Protein AF-A0A2N5T8Z6-F1 (afdb_monomer)

Foldseek 3Di:
DDDDDDDDPPPPPPDDPPDDDDAQVVHQDPDDDQLQPDFPVRVQLSVLVSVCVRDPCSSVVSVVCVVVVQKWKWKAWDPDPCRHPVNTDTDDHRVSSNVRSVVPVVPPPTDIDIDIDGPDVVVVVVVVVVVVVVVLVCCLVPNDPVSNVVSVVVVVVVVVVVVVPDDDDD

Structure (mmCIF, N/CA/C/O backbone):
data_AF-A0A2N5T8Z6-F1
#
_entry.id   AF-A0A2N5T8Z6-F1
#
loop_
_atom_site.group_PDB
_atom_site.id
_atom_site.type_symbol
_atom_site.label_atom_id
_atom_site.label_alt_id
_atom_site.label_comp_id
_atom_site.label_asym_id
_atom_site.label_entity_id
_atom_site.label_seq_id
_atom_site.pdbx_PDB_ins_code
_atom_site.Cartn_x
_atom_site.Cartn_y
_atom_site.Cartn_z
_atom_site.occupancy
_atom_site.B_iso_or_equiv
_atom_site.auth_seq_id
_atom_site.auth_comp_id
_atom_site.auth_asym_id
_atom_site.auth_atom_id
_atom_site.pdbx_PDB_model_num
ATOM 1 N N . MET A 1 1 ? -17.935 54.560 -19.116 1.00 29.64 1 MET A N 1
ATOM 2 C CA . MET A 1 1 ? -16.905 53.744 -18.437 1.00 29.64 1 MET A CA 1
ATOM 3 C C . MET A 1 1 ? -17.219 52.278 -18.699 1.00 29.64 1 MET A C 1
ATOM 5 O O . MET A 1 1 ? -18.361 51.901 -18.486 1.00 29.64 1 MET A O 1
ATOM 9 N N . VAL A 1 2 ? -16.196 51.517 -19.119 1.00 33.41 2 VAL A N 1
ATOM 10 C CA . VAL A 1 2 ? -16.113 50.040 -19.249 1.00 33.41 2 VAL A CA 1
ATOM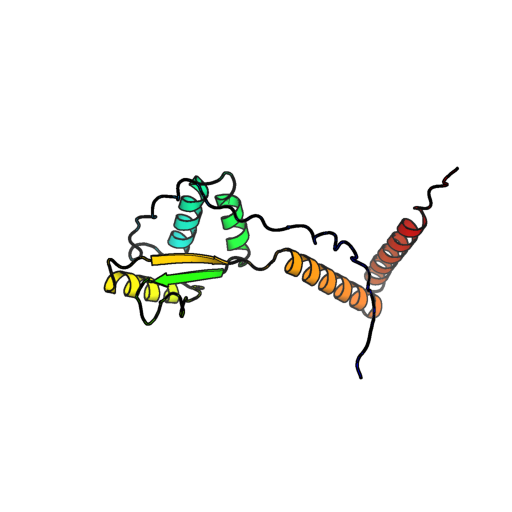 11 C C . VAL A 1 2 ? -16.874 49.457 -20.463 1.00 33.41 2 VAL A C 1
ATOM 13 O O . VAL A 1 2 ? -18.095 49.410 -20.453 1.00 33.41 2 VAL A O 1
ATOM 16 N N . ASN A 1 3 ? -16.226 49.242 -21.621 1.00 27.06 3 ASN A N 1
ATOM 17 C CA . ASN A 1 3 ? -15.359 48.101 -22.021 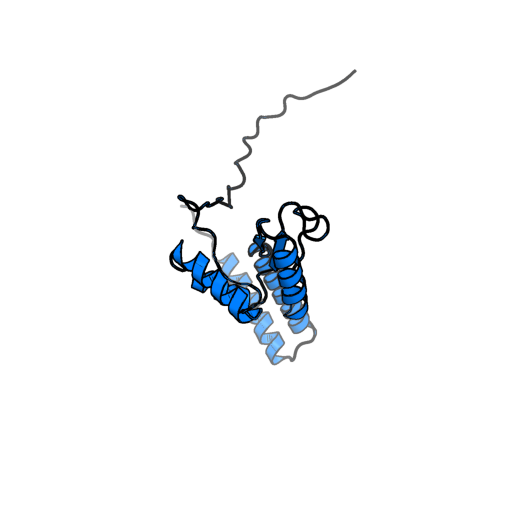1.00 27.06 3 ASN A CA 1
ATOM 18 C C . ASN A 1 3 ? -16.100 46.750 -21.996 1.00 27.06 3 ASN A C 1
ATOM 20 O O . ASN A 1 3 ? -16.814 46.475 -21.047 1.00 27.06 3 ASN A O 1
ATOM 24 N N . ASN A 1 4 ? -15.894 45.779 -22.879 1.00 30.56 4 ASN A N 1
ATOM 25 C CA . ASN A 1 4 ? -15.283 45.642 -24.199 1.00 30.56 4 ASN A CA 1
ATOM 26 C C . ASN A 1 4 ? -15.563 44.175 -24.610 1.00 30.56 4 ASN A C 1
ATOM 28 O O . ASN A 1 4 ? -15.781 43.325 -23.746 1.00 30.56 4 ASN A O 1
ATOM 32 N N . ASP A 1 5 ? -15.473 43.901 -25.906 1.00 29.08 5 ASP A N 1
ATOM 33 C CA . ASP A 1 5 ? -15.137 42.610 -26.5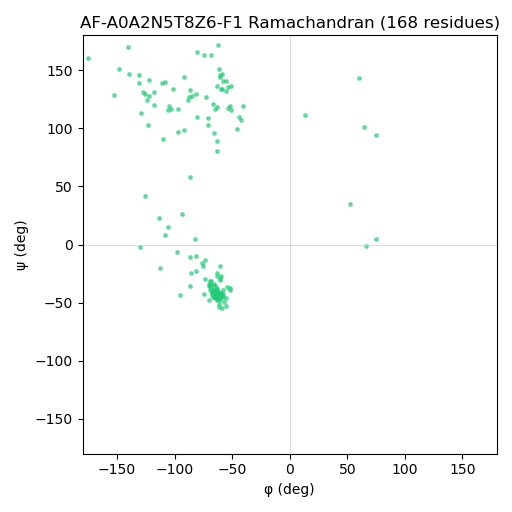14 1.00 29.08 5 ASP A CA 1
ATOM 34 C C . ASP A 1 5 ? -16.062 41.394 -26.345 1.00 29.08 5 ASP A C 1
ATOM 36 O O . ASP A 1 5 ? -15.961 40.560 -25.442 1.00 29.08 5 ASP A O 1
ATOM 40 N N . GLN A 1 6 ? -16.822 41.180 -27.423 1.00 42.28 6 GLN A N 1
ATOM 41 C CA . GLN A 1 6 ? -16.963 39.862 -28.032 1.00 42.28 6 GLN A CA 1
ATOM 42 C C . GLN A 1 6 ? -15.591 39.170 -28.125 1.00 42.28 6 GLN A C 1
ATOM 44 O O . GLN A 1 6 ? -14.763 39.516 -28.961 1.00 42.28 6 GLN A O 1
ATOM 49 N N . SER A 1 7 ? -15.375 38.129 -27.322 1.00 29.23 7 SER A N 1
ATOM 50 C CA . SER A 1 7 ? -14.284 37.183 -27.544 1.00 29.23 7 SER A CA 1
ATOM 51 C C . SER A 1 7 ? -14.839 35.771 -27.674 1.00 29.23 7 SER A C 1
ATOM 53 O O . SER A 1 7 ? -15.282 35.139 -26.717 1.00 29.23 7 SER A O 1
ATOM 55 N N . SER A 1 8 ? -14.876 35.349 -28.939 1.00 32.81 8 SER A N 1
ATOM 56 C CA . SER A 1 8 ? -14.753 33.993 -29.468 1.00 32.81 8 SER A CA 1
ATOM 57 C C . SER A 1 8 ? -14.862 32.851 -28.448 1.00 32.81 8 SER A C 1
ATOM 59 O O . SER A 1 8 ? -13.945 32.587 -27.667 1.00 32.81 8 SER A O 1
ATOM 61 N N . LYS A 1 9 ? -15.960 32.086 -28.544 1.00 33.53 9 LYS A N 1
ATOM 62 C CA . LYS A 1 9 ? -16.062 30.724 -28.002 1.00 33.53 9 LYS A CA 1
ATOM 63 C C . LYS A 1 9 ? -15.044 29.835 -28.720 1.00 33.53 9 LYS A C 1
ATOM 65 O O . LYS A 1 9 ? -15.371 29.097 -29.644 1.00 33.53 9 LYS A O 1
ATOM 70 N N . ARG A 1 10 ? -13.789 29.906 -28.284 1.00 30.31 10 ARG A N 1
ATOM 71 C CA . ARG A 1 10 ? -12.767 28.926 -28.622 1.00 30.31 10 ARG A CA 1
ATOM 72 C C . ARG A 1 10 ? -13.145 27.659 -27.869 1.00 30.31 10 ARG A C 1
ATOM 74 O O . ARG A 1 10 ? -12.974 27.586 -26.655 1.00 30.31 10 ARG A O 1
ATOM 81 N N . SER A 1 11 ? -13.715 26.701 -28.593 1.00 37.56 11 SER A N 1
ATOM 82 C CA . SER A 1 11 ? -13.905 25.327 -28.146 1.00 37.56 11 SER A CA 1
ATOM 83 C C . SER A 1 11 ? -12.604 24.841 -27.516 1.00 37.56 11 SER A C 1
ATOM 85 O O . SER A 1 11 ? -11.652 24.495 -28.213 1.00 37.56 11 SER A O 1
ATOM 87 N N . GLN A 1 12 ? -12.541 24.870 -26.186 1.00 37.75 12 GLN A N 1
ATOM 88 C CA . GLN A 1 12 ? -11.504 24.188 -25.439 1.00 37.75 12 GLN A CA 1
ATOM 89 C C . GLN A 1 12 ? -11.743 22.702 -25.678 1.00 37.75 12 GLN A C 1
ATOM 91 O O . GLN A 1 12 ? -12.583 22.076 -25.034 1.00 37.75 12 GLN A O 1
ATOM 96 N N . THR A 1 13 ? -11.024 22.150 -26.653 1.00 35.59 13 THR A N 1
ATOM 97 C CA . THR A 1 13 ? -10.720 20.726 -26.739 1.00 35.59 13 THR A CA 1
ATOM 98 C C . THR A 1 13 ? -10.349 20.260 -25.341 1.00 35.59 13 THR A C 1
ATOM 100 O O . THR A 1 13 ? -9.304 20.635 -24.807 1.00 35.59 13 THR A O 1
ATOM 103 N N . ALA A 1 14 ? -11.266 19.511 -24.730 1.00 44.81 14 ALA A N 1
ATOM 104 C CA . ALA A 1 14 ? -11.128 18.971 -23.396 1.00 44.81 14 ALA A CA 1
ATOM 105 C C . ALA A 1 14 ? -9.788 18.240 -23.303 1.00 44.81 14 ALA A C 1
ATOM 107 O O . ALA A 1 14 ? -9.562 17.247 -23.998 1.00 44.81 14 ALA A O 1
ATOM 108 N N . ALA A 1 15 ? -8.892 18.746 -22.454 1.00 48.53 15 ALA A N 1
ATOM 109 C CA . ALA A 1 15 ? -7.679 18.038 -22.102 1.00 48.53 15 ALA A CA 1
ATOM 110 C C . ALA A 1 15 ? -8.074 16.625 -21.648 1.00 48.53 15 ALA A C 1
ATOM 112 O O . ALA A 1 15 ? -8.865 16.434 -20.723 1.00 48.53 15 ALA A O 1
ATOM 113 N N . THR A 1 16 ? -7.568 15.648 -22.388 1.00 50.69 16 THR A N 1
ATOM 114 C CA . THR A 1 16 ? -7.880 14.224 -22.349 1.00 50.69 16 THR A CA 1
ATOM 115 C C . THR A 1 16 ? -8.036 13.713 -20.914 1.00 50.69 16 THR A C 1
ATOM 117 O O . THR A 1 16 ? -7.101 13.775 -20.113 1.00 50.69 16 THR A O 1
ATOM 120 N N . LYS A 1 17 ? -9.223 13.192 -20.582 1.00 51.94 17 LYS A N 1
ATOM 121 C CA . LYS A 1 17 ? -9.557 12.597 -19.279 1.00 51.94 17 LYS A CA 1
ATOM 122 C C . LYS A 1 17 ? -8.680 11.361 -19.035 1.00 51.94 17 LYS A C 1
ATOM 124 O O . LYS A 1 17 ? -9.018 10.252 -19.426 1.00 51.94 17 LYS A O 1
ATOM 129 N N . LEU A 1 18 ? -7.516 11.572 -18.428 1.00 62.12 18 LEU A N 1
ATOM 130 C CA . LEU A 1 18 ? -6.425 10.593 -18.366 1.00 62.12 18 LEU A CA 1
ATOM 131 C C . LEU A 1 18 ? -6.507 9.601 -17.203 1.00 62.12 18 LEU A C 1
ATOM 133 O O . LEU A 1 18 ? -5.783 8.611 -17.182 1.00 62.12 18 LEU A O 1
ATOM 137 N N . TRP A 1 19 ? -7.400 9.847 -16.249 1.00 59.47 19 TRP A N 1
ATOM 138 C CA . TRP A 1 19 ? -7.577 9.001 -15.077 1.00 59.47 19 TRP A CA 1
ATOM 139 C C . TRP A 1 19 ? -9.022 8.537 -14.994 1.00 59.47 19 TRP A C 1
ATOM 141 O O . TRP A 1 19 ? -9.952 9.344 -14.956 1.00 59.47 19 TRP A O 1
ATOM 151 N N . THR A 1 20 ? -9.206 7.221 -14.943 1.00 67.19 20 THR A N 1
ATOM 152 C CA . THR A 1 20 ? -10.512 6.613 -14.695 1.00 67.19 20 THR A CA 1
ATOM 153 C C . THR A 1 20 ? -10.526 6.085 -13.275 1.00 67.19 20 THR A C 1
ATOM 155 O O . THR A 1 20 ? -9.777 5.168 -12.942 1.00 67.19 20 THR A O 1
ATOM 158 N N . ARG A 1 21 ? -11.395 6.645 -12.428 1.00 72.56 21 ARG A N 1
ATOM 159 C CA . ARG A 1 21 ? -11.657 6.068 -11.110 1.00 72.56 21 ARG A CA 1
ATOM 160 C C . ARG A 1 21 ? -12.305 4.701 -11.315 1.00 72.56 21 ARG A C 1
ATOM 162 O O . ARG A 1 21 ? -13.408 4.612 -11.850 1.00 72.56 21 ARG A O 1
ATOM 169 N N . LYS A 1 22 ? -11.626 3.645 -10.879 1.00 68.44 22 LYS A N 1
ATOM 170 C CA . LYS A 1 22 ? -12.195 2.303 -10.781 1.00 68.44 22 LYS A CA 1
ATOM 171 C C . LYS A 1 22 ? -12.550 2.040 -9.325 1.00 68.44 22 LYS A C 1
ATOM 173 O O . LYS A 1 22 ? -11.784 2.344 -8.415 1.00 68.44 22 LYS A O 1
ATOM 178 N N . THR A 1 23 ? -13.739 1.507 -9.118 1.00 69.25 23 THR A N 1
ATOM 179 C CA . THR A 1 23 ? -14.208 1.001 -7.831 1.00 69.25 23 THR A CA 1
ATOM 180 C C . THR A 1 23 ? -14.651 -0.425 -8.080 1.00 69.25 23 THR A C 1
ATOM 182 O O . THR A 1 23 ? -15.417 -0.647 -9.022 1.00 69.25 23 THR A O 1
ATOM 185 N N . ALA A 1 24 ? -14.177 -1.367 -7.271 1.00 66.12 24 ALA A N 1
ATOM 186 C CA . ALA A 1 24 ? -14.679 -2.732 -7.318 1.00 66.12 24 ALA A CA 1
ATOM 187 C C . ALA A 1 24 ? -16.191 -2.727 -7.036 1.00 66.12 24 ALA A C 1
ATOM 189 O O . ALA A 1 24 ? -16.662 -2.018 -6.140 1.00 66.12 24 ALA A O 1
ATOM 190 N N . LYS A 1 25 ? -16.946 -3.469 -7.848 1.00 69.75 25 LYS A N 1
ATOM 191 C CA . LYS A 1 25 ? -18.382 -3.701 -7.677 1.00 69.75 25 LYS A CA 1
ATOM 192 C C . LYS A 1 25 ? -18.617 -5.216 -7.745 1.00 69.75 25 LYS A C 1
ATOM 194 O O . LYS A 1 25 ? -18.418 -5.766 -8.825 1.00 69.75 25 LYS A O 1
ATOM 199 N N . PRO A 1 26 ? -19.033 -5.872 -6.649 1.00 70.62 26 PRO A N 1
ATOM 200 C CA . PRO A 1 26 ? -19.226 -5.328 -5.298 1.00 70.62 26 PRO A CA 1
ATOM 201 C C . PRO A 1 26 ? -17.896 -4.936 -4.612 1.00 70.62 26 PRO A C 1
ATOM 203 O O . PRO A 1 26 ? -16.827 -5.345 -5.068 1.00 70.62 26 PRO A O 1
ATOM 206 N N . PRO A 1 27 ? -17.928 -4.125 -3.536 1.00 70.38 27 PRO A N 1
ATOM 207 C CA . PRO A 1 27 ? -16.740 -3.862 -2.729 1.00 70.38 27 PRO A CA 1
ATOM 208 C C . PRO A 1 27 ? -16.163 -5.177 -2.185 1.00 70.38 27 PRO A C 1
ATOM 210 O O . PRO A 1 27 ? -16.943 -6.041 -1.773 1.00 70.38 27 PRO A O 1
ATOM 213 N N . PRO A 1 28 ? -14.829 -5.340 -2.139 1.00 71.31 28 PRO A N 1
ATOM 214 C CA . PRO A 1 28 ? -14.236 -6.526 -1.547 1.00 71.31 28 PRO A CA 1
ATOM 215 C C . PRO A 1 28 ? -14.634 -6.645 -0.072 1.00 71.31 28 PRO A C 1
ATOM 217 O O . PRO A 1 28 ? -14.761 -5.622 0.617 1.00 71.31 28 PRO A O 1
ATOM 220 N N . PRO A 1 29 ? -14.810 -7.876 0.437 1.00 79.19 29 PRO A N 1
ATOM 221 C CA . PRO A 1 29 ? -15.078 -8.079 1.849 1.00 79.19 29 PRO A CA 1
ATOM 222 C C . PRO A 1 29 ? -13.932 -7.488 2.686 1.00 79.19 29 PRO A C 1
ATOM 224 O O . PRO A 1 29 ? -12.771 -7.524 2.256 1.00 79.19 29 PRO A O 1
ATOM 227 N N . PRO A 1 30 ? -14.221 -6.947 3.885 1.00 82.06 30 PRO A N 1
ATOM 228 C CA . PRO A 1 30 ? -13.178 -6.486 4.790 1.00 82.06 30 PRO A CA 1
ATOM 229 C C . PRO A 1 30 ? -12.182 -7.611 5.069 1.00 82.06 30 PRO A C 1
ATOM 231 O O . PRO A 1 30 ? -12.582 -8.732 5.391 1.00 82.06 30 PRO A O 1
ATOM 234 N N . TRP A 1 31 ? -10.890 -7.311 4.971 1.00 83.94 31 TRP A N 1
ATOM 235 C CA . TRP A 1 31 ? -9.851 -8.274 5.307 1.00 83.94 31 TRP A CA 1
ATOM 236 C C . TRP A 1 31 ? -9.825 -8.495 6.824 1.00 83.94 31 TRP A C 1
ATOM 238 O O . TRP A 1 31 ? -9.470 -7.599 7.590 1.00 83.94 31 TRP A O 1
ATOM 248 N N . ARG A 1 32 ? -10.261 -9.677 7.274 1.00 83.12 32 ARG A N 1
ATOM 249 C CA . ARG A 1 32 ? -10.327 -10.036 8.699 1.00 83.12 32 ARG A CA 1
ATOM 250 C C .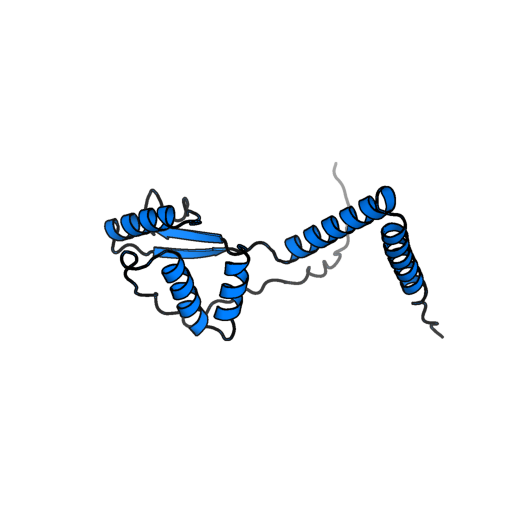 ARG A 1 32 ? -9.029 -10.720 9.117 1.00 83.12 32 ARG A C 1
ATOM 252 O O . ARG A 1 32 ? -8.861 -11.918 8.903 1.00 83.12 32 ARG A O 1
ATOM 259 N N . LYS A 1 33 ? -8.114 -9.968 9.728 1.00 83.00 33 LYS A N 1
ATOM 260 C CA . LYS A 1 33 ? -6.842 -10.491 10.247 1.00 83.00 33 LYS A CA 1
ATOM 261 C C . LYS A 1 33 ? -6.513 -9.864 11.601 1.00 83.00 33 LYS A C 1
ATOM 263 O O . LYS A 1 33 ? -6.833 -8.704 11.845 1.00 83.00 33 LYS A O 1
ATOM 268 N N . ASN A 1 34 ? -5.872 -10.634 12.480 1.00 83.12 34 ASN A N 1
ATOM 269 C CA . ASN A 1 34 ? -5.334 -10.111 13.731 1.00 83.12 34 ASN A CA 1
ATOM 270 C C . ASN A 1 34 ? -3.990 -9.419 13.458 1.00 83.12 34 ASN A C 1
ATOM 272 O O . ASN A 1 34 ? -3.006 -10.099 13.174 1.00 83.12 34 ASN A O 1
ATOM 276 N N . LEU A 1 35 ? -3.968 -8.088 13.560 1.00 83.19 35 LEU A N 1
ATOM 277 C CA . LEU A 1 35 ? -2.781 -7.267 13.298 1.00 83.19 35 LEU A CA 1
ATOM 278 C C . LEU A 1 35 ? -1.627 -7.552 14.271 1.00 83.19 35 LEU A C 1
ATOM 280 O O . LEU A 1 35 ? -0.479 -7.405 13.884 1.00 83.19 35 LEU A O 1
ATOM 284 N N . MET A 1 36 ? -1.916 -8.015 15.492 1.00 84.06 36 MET A N 1
ATOM 285 C CA . MET A 1 36 ? -0.898 -8.333 16.507 1.00 84.06 36 MET A CA 1
ATOM 286 C C . MET A 1 36 ? -0.124 -9.625 16.218 1.00 84.06 36 MET A C 1
ATOM 288 O O . MET A 1 36 ? 0.863 -9.908 16.884 1.00 84.06 36 MET A O 1
ATOM 292 N N . LYS A 1 37 ? -0.603 -10.450 15.279 1.00 86.69 37 LYS A N 1
ATOM 293 C CA . LYS A 1 37 ? 0.020 -11.731 14.905 1.00 86.69 37 LYS A CA 1
ATOM 294 C C . LYS A 1 37 ? 0.734 -11.660 13.555 1.00 86.69 37 LYS A C 1
ATOM 296 O O . LYS A 1 37 ? 0.951 -12.696 12.931 1.00 86.69 37 LYS A O 1
ATOM 301 N N . CYS A 1 38 ? 0.984 -10.460 13.046 1.00 85.62 38 CYS A N 1
ATOM 302 C CA . CYS A 1 38 ? 1.599 -10.261 11.746 1.00 85.62 38 CYS A CA 1
ATOM 303 C C . CYS A 1 38 ? 2.739 -9.266 11.879 1.00 85.62 38 CYS A C 1
ATOM 305 O O . CYS A 1 38 ? 2.579 -8.239 12.526 1.00 85.62 38 CYS A O 1
ATOM 307 N N . ASP A 1 39 ? 3.843 -9.544 11.200 1.00 90.12 39 ASP A N 1
ATOM 308 C CA . ASP A 1 39 ? 4.888 -8.547 10.993 1.00 90.12 39 ASP A CA 1
ATOM 309 C C . ASP A 1 39 ? 4.512 -7.622 9.835 1.00 90.12 39 ASP A C 1
ATOM 311 O O . ASP A 1 39 ? 3.642 -7.942 9.019 1.00 90.12 39 ASP A O 1
ATOM 315 N N . TRP A 1 40 ? 5.205 -6.496 9.703 1.00 91.19 40 TRP A N 1
ATOM 316 C CA . TRP A 1 40 ? 4.951 -5.501 8.667 1.00 91.19 40 TRP A CA 1
ATOM 317 C C . TRP A 1 40 ? 4.995 -6.101 7.259 1.00 91.19 40 TRP A C 1
ATOM 319 O O . TRP A 1 40 ? 4.067 -5.918 6.477 1.00 91.19 40 TRP A O 1
ATOM 329 N N . ASN A 1 41 ? 6.009 -6.911 6.950 1.00 90.38 41 ASN A N 1
ATOM 330 C CA . ASN A 1 41 ? 6.123 -7.556 5.640 1.00 90.38 41 ASN A CA 1
ATOM 331 C C . ASN A 1 41 ? 4.987 -8.571 5.382 1.00 90.38 41 ASN A C 1
ATOM 333 O O . ASN A 1 41 ? 4.422 -8.639 4.286 1.00 90.38 41 ASN A O 1
ATOM 337 N N . GLN A 1 42 ? 4.603 -9.339 6.408 1.00 91.06 42 GLN A N 1
ATOM 338 C CA . GLN A 1 42 ? 3.482 -10.282 6.318 1.00 91.06 42 GLN A CA 1
ATOM 339 C C . GLN A 1 42 ? 2.157 -9.544 6.122 1.00 91.06 42 GLN A C 1
ATOM 341 O O . GLN A 1 42 ? 1.317 -9.969 5.328 1.00 91.06 42 GLN A O 1
ATOM 346 N N . PHE A 1 43 ? 1.983 -8.417 6.812 1.00 90.44 43 PHE A N 1
ATOM 347 C CA . PHE A 1 43 ? 0.844 -7.534 6.643 1.00 90.44 43 PHE A CA 1
ATOM 348 C C . PHE A 1 43 ? 0.787 -6.985 5.217 1.00 90.44 43 PHE A C 1
ATOM 350 O O . PHE A 1 43 ? -0.238 -7.138 4.555 1.00 90.44 43 PHE A O 1
ATOM 357 N N . GLN A 1 44 ? 1.884 -6.417 4.710 1.00 90.81 44 GLN A N 1
ATOM 358 C CA . GLN A 1 44 ? 1.950 -5.866 3.358 1.00 90.81 44 GLN A CA 1
ATOM 359 C C . GLN A 1 44 ? 1.591 -6.922 2.305 1.00 90.81 44 GLN A C 1
ATOM 361 O O . GLN A 1 44 ? 0.721 -6.696 1.461 1.00 90.81 44 GLN A O 1
ATOM 366 N N . THR A 1 45 ? 2.217 -8.098 2.393 1.00 90.25 45 THR A N 1
ATOM 367 C CA . THR A 1 45 ? 1.956 -9.237 1.503 1.00 90.25 45 THR A CA 1
ATOM 368 C C . THR A 1 45 ? 0.497 -9.684 1.591 1.00 90.25 45 THR A C 1
ATOM 370 O O . THR A 1 45 ? -0.161 -9.847 0.567 1.00 90.25 45 THR A O 1
ATOM 373 N N . GLY A 1 46 ? -0.047 -9.805 2.804 1.00 89.38 46 GLY A N 1
ATOM 374 C CA . GLY A 1 46 ? -1.433 -10.209 3.030 1.00 89.38 46 GLY A CA 1
ATOM 375 C C . GLY A 1 46 ? -2.458 -9.227 2.458 1.00 89.38 46 GLY A C 1
ATOM 376 O O . GLY A 1 46 ? -3.426 -9.659 1.832 1.00 89.38 46 GLY A O 1
ATOM 377 N N . VAL A 1 47 ? -2.238 -7.915 2.610 1.00 88.62 47 VAL A N 1
ATOM 378 C CA . VAL A 1 47 ? -3.119 -6.892 2.020 1.00 88.62 47 VAL A CA 1
ATOM 379 C C . VAL A 1 47 ? -3.051 -6.932 0.495 1.00 88.62 47 VAL A C 1
ATOM 381 O O . VAL A 1 47 ? -4.092 -6.886 -0.162 1.00 88.62 47 VAL A O 1
ATOM 384 N N . MET A 1 48 ? -1.846 -7.021 -0.078 1.00 89.25 48 MET A N 1
ATOM 385 C CA . MET A 1 48 ? -1.667 -7.091 -1.532 1.00 89.25 48 MET A CA 1
ATOM 386 C C . MET A 1 48 ? -2.332 -8.333 -2.122 1.00 89.25 48 MET A C 1
ATOM 388 O O . MET A 1 48 ? -3.022 -8.210 -3.130 1.00 89.25 48 MET A O 1
ATOM 392 N N . HIS A 1 49 ? -2.196 -9.485 -1.465 1.00 88.81 49 HIS A N 1
ATOM 393 C CA . HIS A 1 49 ? -2.851 -10.724 -1.869 1.00 88.81 49 HIS A CA 1
ATOM 394 C C . HIS A 1 49 ? -4.378 -10.607 -1.796 1.00 88.81 49 HIS A C 1
ATOM 396 O O . HIS A 1 49 ? -5.077 -10.893 -2.767 1.00 88.81 49 HIS A O 1
ATOM 402 N N . HIS A 1 50 ? -4.909 -10.088 -0.680 1.00 86.62 50 HIS A N 1
ATOM 403 C CA . HIS A 1 50 ? -6.350 -9.874 -0.506 1.00 86.62 50 HIS A CA 1
ATOM 404 C C . HIS A 1 50 ? -6.929 -8.968 -1.595 1.00 86.62 50 HIS A C 1
ATOM 406 O O . HIS A 1 50 ? -7.958 -9.288 -2.185 1.00 86.62 50 HIS A O 1
ATOM 412 N N . LEU A 1 51 ? -6.257 -7.858 -1.910 1.00 82.75 51 LEU A N 1
ATOM 413 C CA . LEU A 1 51 ? -6.673 -6.981 -3.005 1.00 82.75 51 LEU A CA 1
ATOM 414 C C . LEU A 1 51 ? -6.467 -7.618 -4.378 1.00 82.75 51 LEU A C 1
ATOM 416 O O . LEU A 1 51 ? -7.285 -7.404 -5.271 1.00 82.75 51 LEU A O 1
ATOM 420 N N . GLY A 1 52 ? -5.411 -8.408 -4.539 1.00 82.31 52 GLY A N 1
ATOM 421 C CA . GLY A 1 52 ? -5.084 -9.163 -5.741 1.00 82.31 52 GLY A CA 1
ATOM 422 C C . GLY A 1 52 ? -6.231 -10.021 -6.250 1.00 82.31 52 GLY A C 1
ATOM 423 O O . GLY A 1 52 ? -6.477 -10.064 -7.452 1.00 82.31 52 GLY A O 1
ATOM 424 N N . THR A 1 53 ? -7.006 -10.605 -5.333 1.00 81.56 53 THR A N 1
ATOM 425 C CA . THR A 1 53 ? -8.193 -11.406 -5.673 1.00 81.56 53 THR A CA 1
ATOM 426 C C . THR A 1 53 ? -9.277 -10.628 -6.428 1.00 81.56 53 THR A C 1
ATOM 428 O O . THR A 1 53 ? -10.131 -11.232 -7.071 1.00 81.56 53 THR A O 1
ATOM 431 N N . THR A 1 54 ? -9.261 -9.290 -6.378 1.00 78.25 54 THR A N 1
ATOM 432 C CA . THR A 1 54 ? -10.305 -8.450 -6.990 1.00 78.25 54 THR A CA 1
ATOM 433 C C . THR A 1 54 ? -10.076 -8.145 -8.467 1.00 78.25 54 THR A C 1
ATOM 435 O O . THR A 1 54 ? -11.032 -7.827 -9.176 1.00 78.25 54 THR A O 1
ATOM 438 N N . LEU A 1 55 ? -8.827 -8.193 -8.938 1.00 79.62 55 LEU A N 1
ATOM 439 C CA . LEU A 1 55 ? -8.476 -7.841 -10.310 1.00 79.62 55 LEU A CA 1
ATOM 440 C C . LEU A 1 55 ? -7.214 -8.584 -10.748 1.00 79.62 55 LEU A C 1
ATOM 442 O O . LEU A 1 55 ? -6.169 -8.489 -10.104 1.00 79.62 55 LEU A O 1
ATOM 446 N N . ASN A 1 56 ? -7.296 -9.244 -11.905 1.00 81.00 56 ASN A N 1
ATOM 447 C CA . ASN A 1 56 ? -6.152 -9.912 -12.521 1.00 81.00 56 ASN A CA 1
ATOM 448 C C . ASN A 1 56 ? -4.946 -8.965 -12.611 1.00 81.00 56 ASN A C 1
ATOM 450 O O . ASN A 1 56 ? -5.083 -7.800 -12.988 1.00 81.00 56 ASN A O 1
ATOM 454 N N . TYR A 1 57 ? -3.766 -9.487 -12.275 1.00 83.19 57 TYR A N 1
ATOM 455 C CA . TYR A 1 57 ? -2.482 -8.772 -12.261 1.00 83.19 57 TYR A CA 1
ATOM 456 C C . TYR A 1 57 ? -2.338 -7.645 -11.224 1.00 83.19 57 TYR A C 1
ATOM 458 O O . TYR A 1 57 ? -1.255 -7.064 -11.131 1.00 83.19 57 TYR A O 1
ATOM 466 N N . LEU A 1 58 ? -3.359 -7.344 -10.413 1.00 83.88 58 LEU A N 1
ATOM 467 C CA . LEU A 1 58 ? -3.271 -6.279 -9.409 1.00 83.88 58 LEU A CA 1
ATOM 468 C C . LEU A 1 58 ? -2.276 -6.619 -8.297 1.00 83.88 58 LEU A C 1
ATOM 470 O O . LEU A 1 58 ? -1.509 -5.750 -7.893 1.00 83.88 58 LEU A O 1
ATOM 474 N N . GLU A 1 59 ? -2.228 -7.876 -7.853 1.00 86.69 59 GLU A N 1
ATOM 475 C CA . GLU A 1 59 ? -1.225 -8.335 -6.883 1.00 86.69 59 GLU A CA 1
ATOM 476 C C . GLU A 1 59 ? 0.191 -8.126 -7.419 1.00 86.69 59 GLU A C 1
ATOM 478 O O . GLU A 1 59 ? 0.981 -7.410 -6.812 1.00 86.69 59 GLU A O 1
ATOM 483 N N . ALA A 1 60 ? 0.481 -8.661 -8.610 1.00 86.88 60 ALA A N 1
ATOM 484 C CA . ALA A 1 60 ? 1.787 -8.535 -9.250 1.00 86.88 60 ALA A CA 1
ATOM 485 C C . ALA A 1 60 ? 2.192 -7.064 -9.453 1.00 86.88 60 ALA A C 1
ATOM 487 O O . ALA A 1 60 ? 3.351 -6.699 -9.234 1.00 86.88 60 ALA A O 1
ATOM 488 N N . PHE A 1 61 ? 1.235 -6.210 -9.827 1.00 86.94 61 PHE A N 1
ATOM 489 C CA . PHE A 1 61 ? 1.436 -4.769 -9.936 1.00 86.94 61 PHE A CA 1
ATOM 490 C C . PHE A 1 61 ? 1.823 -4.151 -8.585 1.00 86.94 61 PHE A C 1
ATOM 492 O O . PHE A 1 61 ? 2.867 -3.500 -8.489 1.00 86.94 61 PHE A O 1
ATOM 499 N N . LEU A 1 62 ? 1.033 -4.384 -7.531 1.00 88.06 62 LEU A N 1
ATOM 500 C CA . LEU A 1 62 ? 1.309 -3.845 -6.199 1.00 88.06 62 LEU A CA 1
ATOM 501 C C . LEU A 1 62 ? 2.638 -4.368 -5.646 1.00 88.06 62 LEU A C 1
ATOM 503 O O . LEU A 1 62 ? 3.443 -3.577 -5.164 1.00 88.06 62 LEU A O 1
ATOM 507 N N . THR A 1 63 ? 2.928 -5.662 -5.784 1.00 88.50 63 THR A N 1
ATOM 508 C CA . THR A 1 63 ? 4.187 -6.259 -5.322 1.00 88.50 63 THR A CA 1
ATOM 509 C C . THR A 1 63 ? 5.395 -5.628 -6.007 1.00 88.50 63 THR A C 1
ATOM 511 O O . THR A 1 63 ? 6.381 -5.305 -5.341 1.00 88.50 63 THR A O 1
ATOM 514 N N . LYS A 1 64 ? 5.331 -5.410 -7.328 1.00 88.25 64 LYS A N 1
ATOM 515 C CA . LYS A 1 64 ? 6.414 -4.764 -8.082 1.00 88.25 64 LYS A CA 1
ATOM 516 C C . LYS A 1 64 ? 6.667 -3.338 -7.590 1.00 88.25 64 LYS A C 1
ATOM 518 O O . LYS A 1 64 ? 7.817 -2.965 -7.371 1.00 88.25 64 LYS A O 1
ATOM 523 N N . HIS A 1 65 ? 5.607 -2.555 -7.405 1.00 87.06 65 HIS A N 1
ATOM 524 C CA . HIS A 1 65 ? 5.722 -1.166 -6.964 1.00 87.06 65 HIS A CA 1
ATOM 525 C C . HIS A 1 65 ? 6.096 -1.038 -5.479 1.00 87.06 65 HIS A C 1
ATOM 527 O O . HIS A 1 65 ? 6.818 -0.107 -5.121 1.00 87.06 65 HIS A O 1
ATOM 533 N N . ASN A 1 66 ? 5.705 -1.997 -4.634 1.00 86.88 66 ASN A N 1
ATOM 534 C CA . ASN A 1 66 ? 6.124 -2.051 -3.234 1.00 86.88 66 ASN A CA 1
ATOM 535 C C . ASN A 1 66 ? 7.629 -2.324 -3.109 1.00 86.88 66 ASN A C 1
ATOM 537 O O . ASN A 1 66 ? 8.315 -1.613 -2.389 1.00 86.88 66 ASN A O 1
ATOM 541 N N . LYS A 1 67 ? 8.169 -3.288 -3.874 1.00 85.81 67 LYS A N 1
ATOM 542 C CA . LYS A 1 67 ? 9.620 -3.568 -3.913 1.00 85.81 67 LYS A CA 1
ATOM 543 C C . LYS A 1 67 ? 10.449 -2.372 -4.388 1.00 85.81 67 LYS A C 1
ATOM 545 O O . LYS A 1 67 ? 11.606 -2.241 -4.014 1.00 85.81 67 LYS A O 1
ATOM 550 N N . GLY A 1 68 ? 9.864 -1.519 -5.228 1.00 82.31 68 GLY A N 1
ATOM 551 C CA . GLY A 1 68 ? 10.490 -0.281 -5.687 1.00 82.31 68 GLY A CA 1
ATOM 552 C C . GLY A 1 68 ? 10.360 0.897 -4.718 1.00 82.31 68 GLY A C 1
ATOM 553 O O . GLY A 1 68 ? 10.739 1.998 -5.111 1.00 82.31 68 GLY A O 1
ATOM 554 N N . ASN A 1 69 ? 9.787 0.706 -3.520 1.00 82.88 69 ASN A N 1
ATOM 555 C CA . ASN A 1 69 ? 9.451 1.768 -2.560 1.00 82.88 69 ASN A CA 1
ATOM 556 C C . ASN A 1 69 ? 8.615 2.903 -3.179 1.00 82.88 69 ASN A C 1
ATOM 558 O O . ASN A 1 69 ? 8.779 4.070 -2.843 1.00 82.88 69 ASN A O 1
ATOM 562 N N . GLN A 1 70 ? 7.731 2.568 -4.124 1.00 84.25 70 GLN A N 1
ATOM 563 C CA . GLN A 1 70 ? 6.892 3.550 -4.828 1.00 84.25 70 GLN A CA 1
ATOM 564 C C . GLN A 1 70 ? 5.489 3.661 -4.229 1.00 84.25 70 GLN A C 1
ATOM 566 O O . GLN A 1 70 ? 4.695 4.485 -4.680 1.00 84.25 70 GLN A O 1
ATOM 571 N N . ILE A 1 71 ? 5.168 2.793 -3.267 1.00 87.88 71 ILE A N 1
ATOM 572 C CA . ILE A 1 71 ? 3.880 2.740 -2.585 1.00 87.88 71 ILE A CA 1
ATOM 573 C C . ILE A 1 71 ? 4.040 3.326 -1.187 1.00 87.88 71 ILE A C 1
ATOM 575 O O . ILE A 1 71 ? 4.742 2.768 -0.350 1.00 87.88 71 ILE A O 1
ATOM 579 N N . HIS A 1 72 ? 3.299 4.395 -0.933 1.00 89.12 72 HIS A N 1
ATOM 580 C CA . HIS A 1 72 ? 3.121 4.992 0.381 1.00 89.12 72 HIS A CA 1
ATOM 581 C C . HIS A 1 72 ? 1.945 4.317 1.091 1.00 89.12 72 HIS A C 1
ATOM 583 O O . HIS A 1 72 ? 0.820 4.268 0.564 1.00 89.12 72 HIS A O 1
ATOM 589 N N . TRP A 1 73 ? 2.205 3.785 2.285 1.00 91.06 73 TRP A N 1
ATOM 590 C CA . TRP A 1 73 ? 1.232 3.043 3.083 1.00 91.06 73 TRP A CA 1
ATOM 591 C C . TRP A 1 73 ? 0.595 3.952 4.124 1.00 91.06 73 TRP A C 1
ATOM 593 O O . TRP A 1 73 ? 1.132 4.153 5.208 1.00 91.06 73 TRP A O 1
ATOM 603 N N . ILE A 1 74 ? -0.579 4.493 3.808 1.00 90.12 74 ILE A N 1
ATOM 604 C CA . ILE A 1 74 ? -1.266 5.442 4.683 1.00 90.12 74 ILE A CA 1
ATOM 605 C C . ILE A 1 74 ? -2.311 4.714 5.529 1.00 90.12 74 ILE A C 1
ATOM 607 O O . ILE A 1 74 ? -3.294 4.188 5.001 1.00 90.12 74 ILE A O 1
ATOM 611 N N . ALA A 1 75 ? -2.133 4.717 6.844 1.00 89.88 75 ALA A N 1
ATOM 612 C CA . ALA A 1 75 ? -2.995 4.048 7.803 1.00 89.88 75 ALA A CA 1
ATOM 613 C C . ALA A 1 75 ? -3.837 5.039 8.614 1.00 89.88 75 ALA A C 1
ATOM 615 O O . ALA A 1 75 ? -3.381 6.109 9.024 1.00 89.88 75 ALA A O 1
ATOM 616 N N . MET A 1 76 ? -5.097 4.676 8.851 1.00 90.44 76 MET A N 1
ATOM 617 C CA . MET A 1 76 ? -6.033 5.482 9.629 1.00 90.44 76 MET A CA 1
ATOM 618 C C . MET A 1 76 ? -7.033 4.600 10.390 1.00 90.44 76 MET A C 1
ATOM 620 O O . MET A 1 76 ? -7.391 3.502 9.960 1.00 90.44 76 MET A O 1
ATOM 624 N N . ILE A 1 77 ? -7.502 5.100 11.529 1.00 87.38 77 ILE A N 1
ATOM 625 C CA . ILE A 1 77 ? -8.513 4.482 12.388 1.00 87.38 77 ILE A CA 1
ATOM 626 C C . ILE A 1 77 ? -9.710 5.430 12.440 1.00 87.38 77 ILE A C 1
ATOM 628 O O . ILE A 1 77 ? -9.601 6.584 12.863 1.00 87.38 77 ILE A O 1
ATOM 632 N N . SER A 1 78 ? -10.870 4.946 12.006 1.00 82.88 78 SER A N 1
ATOM 633 C CA . SER A 1 78 ? -12.111 5.718 12.026 1.00 82.88 78 SER A CA 1
ATOM 634 C C . SER A 1 78 ? -12.464 6.148 13.453 1.00 82.88 78 SER A C 1
ATOM 636 O O . SER A 1 78 ? -12.427 5.332 14.366 1.00 82.88 78 SER A O 1
ATOM 638 N N . GLY A 1 79 ? -12.829 7.420 13.643 1.00 76.31 79 GLY A N 1
ATOM 639 C CA . GLY A 1 79 ? -13.248 7.954 14.948 1.00 76.31 79 GLY A CA 1
ATOM 640 C C . GLY A 1 79 ? -12.119 8.201 15.960 1.00 76.31 79 GLY A C 1
ATOM 641 O O . GLY A 1 79 ? -12.397 8.580 17.091 1.00 76.31 79 GLY A O 1
ATOM 642 N N . ASN A 1 80 ? -10.851 8.019 15.580 1.00 78.81 80 ASN A N 1
ATOM 643 C CA . ASN A 1 80 ? -9.708 8.208 16.476 1.00 78.81 80 ASN A CA 1
ATOM 644 C C . ASN A 1 80 ? -9.148 9.646 16.416 1.00 78.81 80 ASN A C 1
ATOM 646 O O . ASN A 1 80 ? -9.086 10.252 15.349 1.00 78.81 80 ASN A O 1
ATOM 650 N N . THR A 1 81 ? -8.681 10.188 17.544 1.00 75.38 81 THR A N 1
ATOM 651 C CA . THR A 1 81 ? -8.074 11.533 17.628 1.00 75.38 81 THR A CA 1
ATOM 652 C C . THR A 1 81 ? -6.599 11.586 17.215 1.00 75.38 81 THR A C 1
ATOM 654 O O . THR A 1 81 ? -6.115 12.657 16.836 1.00 75.38 81 THR A O 1
ATOM 657 N N . ALA A 1 82 ? -5.885 10.459 17.285 1.00 74.94 82 ALA A N 1
ATOM 658 C CA . ALA A 1 82 ? -4.471 10.320 16.928 1.00 74.94 82 ALA A CA 1
ATOM 659 C C . ALA A 1 82 ? -4.283 9.813 15.491 1.00 74.94 82 ALA A C 1
ATOM 661 O O . ALA A 1 82 ? -3.494 10.387 14.757 1.00 74.94 82 ALA A O 1
ATOM 662 N N . TYR A 1 83 ? -5.064 8.808 15.079 1.00 78.75 83 TYR A N 1
ATOM 663 C CA . TYR A 1 83 ? -4.995 8.193 13.741 1.00 78.75 83 TYR A CA 1
ATOM 664 C C . TYR A 1 83 ? -6.253 8.449 12.899 1.00 78.75 83 TYR A C 1
ATOM 666 O O . TYR A 1 83 ? -6.587 7.665 12.014 1.00 78.75 83 TYR A O 1
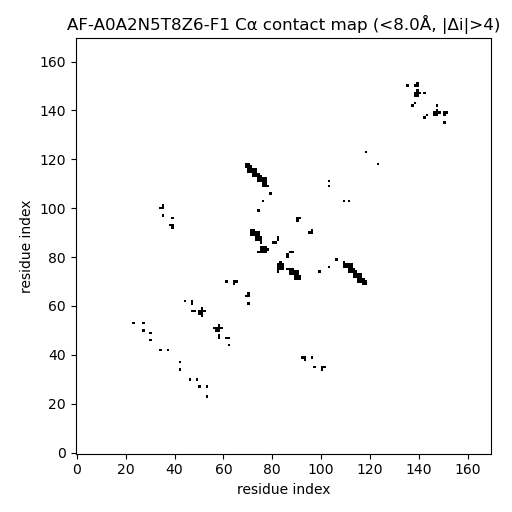ATOM 674 N N . GLY A 1 84 ? -7.015 9.499 13.204 1.00 79.25 84 GLY A N 1
ATOM 675 C CA . GLY A 1 84 ? -8.232 9.832 12.461 1.00 79.25 84 GLY A CA 1
ATOM 676 C C . GLY A 1 84 ? -7.959 10.168 10.994 1.00 79.25 84 GLY A C 1
ATOM 677 O O . GLY A 1 84 ? -6.823 10.382 10.592 1.00 79.25 84 GLY A O 1
ATOM 678 N N . ILE A 1 85 ? -9.015 10.314 10.190 1.00 77.38 85 ILE A N 1
ATOM 679 C CA . ILE A 1 85 ? -8.909 10.606 8.744 1.00 77.38 85 ILE A CA 1
ATOM 680 C C . ILE A 1 85 ? -8.051 11.857 8.462 1.00 77.38 85 ILE A C 1
ATOM 682 O O . ILE A 1 85 ? -7.297 11.887 7.495 1.00 77.38 85 ILE A O 1
ATOM 686 N N . LYS A 1 86 ? -8.139 12.881 9.324 1.00 79.69 86 LYS A N 1
ATOM 687 C CA . LYS A 1 86 ? -7.347 14.122 9.216 1.00 79.69 86 LYS A CA 1
ATOM 688 C C . LYS A 1 86 ? -5.886 13.969 9.659 1.00 79.69 86 LYS A C 1
ATOM 690 O O . LYS A 1 86 ? -5.081 14.843 9.373 1.00 79.69 86 LYS A O 1
ATOM 695 N N . LYS A 1 87 ? -5.565 12.894 10.377 1.00 84.62 87 LYS A N 1
ATOM 696 C CA . LYS A 1 87 ? -4.236 12.570 10.910 1.00 84.62 87 LYS A CA 1
ATOM 697 C C . LYS A 1 87 ? -3.813 11.176 10.452 1.00 84.62 87 LYS A C 1
ATOM 699 O O . LYS A 1 87 ? -3.335 10.371 11.244 1.00 84.62 87 LYS A O 1
ATOM 704 N N . ALA A 1 88 ? -4.088 10.861 9.189 1.00 85.25 88 ALA A N 1
ATOM 705 C CA . ALA A 1 88 ? -3.642 9.607 8.613 1.00 85.25 88 ALA A CA 1
ATOM 706 C C . ALA A 1 88 ? -2.107 9.582 8.615 1.00 85.25 88 ALA A C 1
ATOM 708 O O . ALA A 1 88 ? -1.477 10.592 8.302 1.00 85.25 88 ALA A O 1
ATOM 709 N N . VAL A 1 89 ? -1.530 8.449 9.000 1.00 88.19 89 VAL A N 1
ATOM 710 C CA . VAL A 1 89 ? -0.085 8.305 9.207 1.00 88.19 89 VAL A CA 1
ATOM 711 C C . VAL A 1 89 ? 0.478 7.397 8.131 1.00 88.19 89 VAL A C 1
ATOM 713 O O . VAL A 1 89 ? -0.143 6.396 7.780 1.00 88.19 89 VAL A O 1
ATOM 716 N N . GLU A 1 90 ? 1.639 7.750 7.601 1.00 91.50 90 GLU A N 1
ATOM 717 C CA . GLU A 1 90 ? 2.400 6.859 6.736 1.00 91.50 90 GLU A CA 1
ATOM 718 C C . GLU A 1 90 ? 3.191 5.862 7.585 1.00 91.50 90 GLU A C 1
ATOM 720 O O . GLU A 1 90 ? 3.861 6.266 8.529 1.00 91.50 90 GLU A O 1
ATOM 725 N N . ILE A 1 91 ? 3.074 4.573 7.266 1.00 90.19 91 ILE A N 1
ATOM 726 C CA . ILE A 1 91 ? 3.805 3.493 7.930 1.00 90.19 91 ILE A CA 1
ATOM 727 C C . ILE A 1 91 ? 4.943 3.053 7.016 1.00 90.19 91 ILE A C 1
ATOM 729 O O . ILE A 1 91 ? 4.702 2.512 5.936 1.00 90.19 91 ILE A O 1
ATOM 733 N N . ASN A 1 92 ? 6.174 3.242 7.475 1.00 89.31 92 ASN A N 1
ATOM 734 C CA . ASN A 1 92 ? 7.381 2.923 6.715 1.00 89.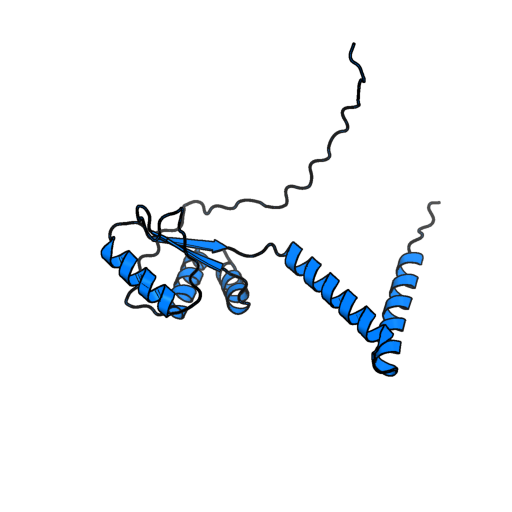31 92 ASN A CA 1
ATOM 735 C C . ASN A 1 92 ? 8.184 1.768 7.319 1.00 89.31 92 ASN A C 1
ATOM 737 O O . ASN A 1 92 ? 8.987 1.144 6.625 1.00 89.31 92 ASN A O 1
ATOM 741 N N . ASN A 1 93 ? 7.983 1.466 8.601 1.00 90.25 93 ASN A N 1
ATOM 742 C CA . ASN A 1 93 ? 8.768 0.472 9.326 1.00 90.25 93 ASN A CA 1
ATOM 743 C C . ASN A 1 93 ? 7.918 -0.376 10.288 1.00 90.25 93 ASN A C 1
ATOM 745 O O . ASN A 1 93 ? 6.745 -0.100 10.548 1.00 90.25 93 ASN A O 1
ATOM 749 N N . GLN A 1 94 ? 8.546 -1.427 10.821 1.00 91.50 94 GLN A N 1
ATOM 750 C CA . GLN A 1 94 ? 7.933 -2.374 11.755 1.00 91.50 94 GLN A CA 1
ATOM 751 C C . GLN A 1 94 ? 7.425 -1.695 13.038 1.00 91.50 94 GLN A C 1
ATOM 753 O O . GLN A 1 94 ? 6.317 -1.978 13.483 1.00 91.50 94 GLN A O 1
ATOM 758 N N . GLN A 1 95 ? 8.199 -0.776 13.616 1.00 91.50 95 GLN A N 1
ATOM 759 C CA . GLN A 1 95 ? 7.855 -0.132 14.886 1.00 91.50 95 GLN A CA 1
ATOM 760 C C . GLN A 1 95 ? 6.604 0.755 14.763 1.00 91.50 95 GLN A C 1
ATOM 762 O O . GLN A 1 95 ? 5.725 0.743 15.626 1.00 91.50 95 GLN A O 1
ATOM 767 N N . GLU A 1 96 ? 6.488 1.509 13.669 1.00 91.31 96 GLU A N 1
ATOM 768 C CA . GLU A 1 96 ? 5.295 2.297 13.349 1.00 91.31 96 GLU A CA 1
ATOM 769 C C . GLU A 1 96 ? 4.068 1.405 13.154 1.00 91.31 96 GLU A C 1
ATOM 771 O O . GLU A 1 96 ? 2.980 1.733 13.639 1.00 91.31 96 GLU A O 1
ATOM 776 N N . PHE A 1 97 ? 4.249 0.256 12.495 1.00 91.25 97 PHE A N 1
ATOM 777 C CA . PHE A 1 97 ? 3.190 -0.729 12.316 1.00 91.25 97 PHE A CA 1
ATOM 778 C C . PHE A 1 97 ? 2.710 -1.311 13.652 1.00 91.25 97 PHE A C 1
ATOM 780 O O . PHE A 1 97 ? 1.504 -1.359 13.896 1.00 91.25 97 PHE A O 1
ATOM 787 N N . GLU A 1 98 ? 3.618 -1.695 14.547 1.00 91.81 98 GLU A N 1
ATOM 788 C CA . GLU A 1 98 ? 3.272 -2.226 15.871 1.00 91.81 98 GLU A CA 1
ATOM 789 C C . GLU A 1 98 ? 2.546 -1.192 16.737 1.00 91.81 98 GLU A C 1
ATOM 791 O O . GLU A 1 98 ? 1.537 -1.504 17.378 1.00 91.81 98 GLU A O 1
ATOM 796 N N . ASN A 1 99 ? 3.003 0.063 16.726 1.00 90.75 99 ASN A N 1
ATOM 797 C CA . ASN A 1 99 ? 2.330 1.162 17.420 1.00 90.75 99 ASN A CA 1
ATOM 798 C C . ASN A 1 99 ? 0.904 1.369 16.891 1.00 90.75 99 ASN A C 1
ATOM 800 O O . ASN A 1 99 ? -0.049 1.529 17.666 1.00 90.75 99 ASN A O 1
ATOM 804 N N . PHE A 1 100 ? 0.743 1.317 15.569 1.00 90.06 100 PHE A N 1
ATOM 805 C CA . PHE A 1 100 ? -0.558 1.388 14.924 1.00 90.06 100 PHE A CA 1
ATOM 806 C C . PHE A 1 100 ? -1.453 0.197 15.301 1.00 90.06 100 PHE A C 1
ATOM 808 O O . PHE A 1 100 ? -2.609 0.400 15.684 1.00 90.06 100 PHE A O 1
ATOM 815 N N . ALA A 1 101 ? -0.929 -1.030 15.256 1.00 90.00 101 ALA A N 1
ATOM 816 C CA . ALA A 1 101 ? -1.654 -2.255 15.589 1.00 90.00 101 ALA A CA 1
ATOM 817 C C . ALA A 1 101 ? -2.146 -2.252 17.046 1.00 90.00 101 ALA A C 1
ATOM 819 O O . ALA A 1 101 ? -3.326 -2.513 17.301 1.00 90.00 101 ALA A O 1
ATOM 820 N N . HIS A 1 102 ? -1.294 -1.846 17.993 1.00 90.25 102 HIS A N 1
ATOM 821 C CA . HIS A 1 102 ? -1.677 -1.670 19.394 1.00 90.25 102 HIS A CA 1
ATOM 822 C C . HIS A 1 102 ? -2.811 -0.655 19.561 1.00 90.25 102 HIS A C 1
ATOM 824 O O . HIS A 1 102 ? -3.757 -0.880 20.324 1.00 90.25 102 HIS A O 1
ATOM 830 N N . LYS A 1 103 ? -2.747 0.475 18.847 1.00 88.38 103 LYS A N 1
ATOM 831 C CA . LYS A 1 103 ? -3.801 1.489 18.923 1.00 88.38 103 LYS A CA 1
ATOM 832 C C . LYS A 1 103 ? -5.102 1.003 18.289 1.00 88.38 103 LYS A C 1
ATOM 834 O O . LYS A 1 103 ? -6.165 1.268 18.848 1.00 88.38 103 LYS A O 1
ATOM 839 N N . ALA A 1 104 ? -5.029 0.289 17.169 1.00 87.50 104 ALA A N 1
ATOM 840 C CA . ALA A 1 104 ? -6.186 -0.314 16.517 1.00 87.50 104 ALA A CA 1
ATOM 841 C C . ALA A 1 104 ? -6.897 -1.309 17.444 1.00 87.50 104 ALA A C 1
ATOM 843 O O . ALA A 1 104 ? -8.122 -1.272 17.544 1.00 87.50 104 ALA A O 1
ATOM 844 N N . LEU A 1 105 ? -6.139 -2.122 18.189 1.00 87.19 105 LEU A N 1
ATOM 845 C CA . LEU A 1 105 ? -6.694 -3.061 19.163 1.00 87.19 105 LEU A CA 1
ATOM 846 C C . LEU A 1 105 ? -7.423 -2.346 20.311 1.00 87.19 105 LEU A C 1
ATOM 848 O O . LEU A 1 105 ? -8.546 -2.711 20.643 1.00 87.19 105 LEU A O 1
ATOM 852 N N . ARG A 1 106 ? -6.825 -1.292 20.884 1.00 86.69 106 ARG A N 1
ATOM 853 C CA . ARG A 1 106 ? -7.433 -0.526 21.994 1.00 86.69 106 ARG A CA 1
ATOM 854 C C . ARG A 1 106 ? -8.736 0.179 21.620 1.00 86.69 106 ARG A C 1
ATOM 856 O O . ARG A 1 106 ? -9.517 0.514 22.499 1.00 86.69 106 ARG A O 1
ATOM 863 N N . VAL A 1 107 ? -8.925 0.471 20.336 1.00 84.81 107 VAL A N 1
ATOM 864 C CA . VAL A 1 107 ? -10.049 1.271 19.826 1.00 84.81 107 VAL A CA 1
ATOM 865 C C . VAL A 1 107 ? -11.051 0.386 19.068 1.00 84.81 107 VAL A C 1
ATOM 867 O O . VAL A 1 107 ? -12.002 0.882 18.462 1.00 84.81 107 VAL A O 1
ATOM 870 N N . TYR A 1 108 ? -10.870 -0.938 19.121 1.00 80.88 108 TYR A N 1
ATOM 871 C CA . TYR A 1 108 ? -11.831 -1.921 18.631 1.00 80.88 108 TYR A CA 1
ATOM 872 C C . TYR A 1 108 ? -13.217 -1.678 19.262 1.00 80.88 108 TYR A C 1
ATOM 874 O O . TYR A 1 108 ? -13.284 -1.433 20.467 1.00 80.88 108 TYR A O 1
ATOM 882 N N . PRO A 1 109 ? -14.327 -1.718 18.496 1.00 81.62 109 PRO A N 1
ATOM 883 C CA . PRO A 1 109 ? -14.496 -2.239 17.130 1.00 81.62 109 PRO A CA 1
ATOM 884 C C . PRO A 1 109 ? -14.352 -1.199 16.001 1.00 81.62 109 PRO A C 1
ATOM 886 O O . PRO A 1 109 ? -14.929 -1.360 14.922 1.00 81.62 109 PRO A O 1
ATOM 889 N N . SER A 1 110 ? -13.606 -0.114 16.215 1.00 85.88 110 SER A N 1
ATOM 890 C CA . SER A 1 110 ? -13.437 0.926 15.195 1.00 85.88 110 SER A CA 1
ATOM 891 C C . SER A 1 110 ? -12.782 0.402 13.916 1.00 85.88 110 SER A C 1
ATOM 893 O O . SER A 1 110 ? -11.892 -0.447 13.933 1.00 85.88 110 SER A O 1
ATOM 895 N N . LYS A 1 111 ? -13.218 0.944 12.774 1.00 85.19 111 LYS A N 1
ATOM 896 C CA . LYS A 1 111 ? -12.750 0.511 11.454 1.00 85.19 111 LYS A CA 1
ATOM 897 C C . LYS A 1 111 ? -11.319 0.981 11.199 1.00 85.19 111 LYS A C 1
ATOM 899 O O . LYS A 1 111 ? -11.041 2.180 11.256 1.00 85.19 111 LYS A O 1
ATOM 904 N N . VAL A 1 112 ? -10.452 0.040 10.841 1.00 87.19 112 VAL A N 1
ATOM 905 C CA . VAL A 1 112 ? -9.111 0.301 10.309 1.00 87.19 112 VAL A CA 1
ATOM 906 C C . VAL A 1 112 ? -9.208 0.478 8.798 1.00 87.19 112 VAL A C 1
ATOM 908 O O . VAL A 1 112 ? -9.863 -0.311 8.117 1.00 87.19 112 VAL A O 1
ATOM 911 N N . ILE A 1 113 ? -8.572 1.519 8.271 1.00 87.75 113 ILE A N 1
ATOM 912 C CA . ILE A 1 113 ? -8.546 1.819 6.841 1.00 87.75 113 ILE A CA 1
ATOM 913 C C . ILE A 1 113 ? -7.086 1.991 6.426 1.00 87.75 113 ILE A C 1
ATOM 915 O O . ILE A 1 113 ? -6.330 2.728 7.057 1.00 87.75 113 ILE A O 1
ATOM 919 N N . ILE A 1 114 ? -6.713 1.323 5.340 1.00 87.94 114 ILE A N 1
ATOM 920 C CA . ILE A 1 114 ? -5.390 1.415 4.727 1.00 87.94 114 ILE A CA 1
ATOM 921 C C . ILE A 1 114 ? -5.569 1.964 3.323 1.00 87.94 114 ILE A C 1
ATOM 923 O O . ILE A 1 114 ? -6.423 1.500 2.564 1.00 87.94 114 ILE A O 1
ATOM 927 N N . ARG A 1 115 ? -4.780 2.977 2.984 1.00 88.00 115 ARG A N 1
ATOM 928 C CA . ARG A 1 115 ? -4.799 3.635 1.686 1.00 88.00 115 ARG A CA 1
ATOM 929 C C . ARG A 1 115 ? -3.422 3.544 1.050 1.00 88.00 115 ARG A C 1
ATOM 931 O O . ARG A 1 115 ? -2.436 3.991 1.620 1.00 88.00 115 ARG A O 1
ATOM 938 N N . PHE A 1 116 ? -3.412 3.055 -0.182 1.00 87.38 116 PHE A N 1
ATOM 939 C CA . PHE A 1 116 ? -2.254 3.091 -1.060 1.00 87.38 116 PHE A CA 1
ATOM 940 C C . PHE A 1 116 ? -2.184 4.424 -1.783 1.00 87.38 116 PHE A C 1
ATOM 942 O O . PHE A 1 116 ? -3.164 4.855 -2.402 1.00 87.38 116 PHE A O 1
ATOM 949 N N . GLN A 1 117 ? -1.032 5.075 -1.710 1.00 86.38 117 GLN A N 1
ATOM 950 C CA . GLN A 1 117 ? -0.720 6.216 -2.557 1.00 86.38 117 GLN A CA 1
ATOM 951 C C . GLN A 1 117 ? 0.547 5.914 -3.349 1.00 86.38 117 GLN A C 1
ATOM 953 O O . GLN A 1 117 ? 1.466 5.282 -2.849 1.00 86.38 117 GLN A O 1
ATOM 958 N N . MET A 1 118 ? 0.566 6.338 -4.606 1.00 85.44 118 MET A N 1
ATOM 959 C CA . MET A 1 118 ? 1.742 6.278 -5.462 1.00 85.44 118 MET A CA 1
ATOM 960 C C . MET A 1 118 ? 1.916 7.639 -6.108 1.00 85.44 118 MET A C 1
ATOM 962 O O . MET A 1 118 ? 0.931 8.296 -6.470 1.00 85.44 118 MET A O 1
ATOM 966 N N . ASP A 1 119 ? 3.169 8.019 -6.312 1.00 79.81 119 ASP A N 1
ATOM 967 C CA . ASP A 1 119 ? 3.491 9.179 -7.119 1.00 79.81 119 ASP A CA 1
ATOM 968 C C . ASP A 1 119 ? 3.012 9.017 -8.559 1.00 79.81 119 ASP A C 1
ATOM 970 O O . ASP A 1 119 ? 2.933 7.922 -9.124 1.00 79.81 119 ASP A O 1
ATOM 974 N N . ASN A 1 120 ? 2.699 10.149 -9.187 1.00 74.56 120 ASN A N 1
ATOM 975 C CA . ASN A 1 120 ? 2.254 10.146 -10.569 1.00 74.56 120 ASN A CA 1
ATOM 976 C C . ASN A 1 120 ? 3.384 9.613 -11.477 1.00 74.56 120 ASN A C 1
ATOM 978 O O . ASN A 1 120 ? 4.418 10.280 -11.606 1.00 74.56 120 ASN A O 1
ATOM 982 N N . PRO A 1 121 ? 3.180 8.492 -12.198 1.00 66.94 121 PRO A N 1
ATOM 983 C CA . PRO A 1 121 ? 4.214 7.878 -13.028 1.00 66.94 121 PRO A CA 1
ATOM 984 C C . PRO A 1 121 ? 4.733 8.820 -14.120 1.00 66.94 121 PRO A C 1
ATOM 986 O O . PRO A 1 121 ? 5.893 8.742 -14.511 1.00 66.94 121 PRO A O 1
ATOM 989 N N . ARG A 1 122 ? 3.918 9.780 -14.578 1.00 67.31 122 ARG A N 1
ATOM 990 C CA . ARG A 1 122 ? 4.345 10.784 -15.564 1.00 67.31 122 ARG A CA 1
ATOM 991 C C . ARG A 1 122 ? 5.350 11.782 -15.002 1.00 67.31 122 ARG A C 1
ATOM 993 O O . ARG A 1 122 ? 6.187 12.269 -15.755 1.00 67.31 122 ARG A O 1
ATOM 1000 N N . LYS A 1 123 ? 5.267 12.101 -13.706 1.00 68.19 123 LYS A N 1
ATOM 1001 C CA . LYS A 1 123 ? 6.272 12.945 -13.047 1.00 68.19 123 LYS A CA 1
ATOM 1002 C C . LYS A 1 123 ? 7.604 12.203 -12.968 1.00 68.19 123 LYS A C 1
ATOM 1004 O O . LYS A 1 123 ? 8.620 12.789 -13.311 1.00 68.19 123 LYS A O 1
ATOM 1009 N N . ILE A 1 124 ? 7.562 10.909 -12.643 1.00 66.62 124 ILE A N 1
ATOM 1010 C CA . ILE A 1 124 ? 8.745 10.039 -12.567 1.00 66.62 124 ILE A CA 1
ATOM 1011 C C . ILE A 1 124 ? 9.430 9.899 -13.936 1.00 66.62 124 ILE A C 1
ATOM 1013 O O . ILE A 1 124 ? 10.650 9.985 -14.029 1.00 66.62 124 ILE A O 1
ATOM 1017 N N . VAL A 1 125 ? 8.672 9.706 -15.022 1.00 69.62 125 VAL A N 1
ATOM 1018 C CA . VAL A 1 125 ? 9.258 9.621 -16.376 1.00 69.62 125 VAL A CA 1
ATOM 1019 C C . VAL A 1 125 ? 9.915 10.941 -16.775 1.00 69.62 125 VAL A C 1
ATOM 1021 O O . VAL A 1 125 ? 11.033 10.936 -17.282 1.00 69.62 125 VAL A O 1
ATOM 1024 N N . LYS A 1 126 ? 9.253 12.076 -16.515 1.00 67.94 126 LYS A N 1
ATOM 1025 C CA . LYS A 1 126 ? 9.817 13.397 -16.817 1.00 67.94 126 LYS A CA 1
ATOM 1026 C C . LYS A 1 126 ? 11.071 13.695 -15.997 1.00 67.94 126 LYS A C 1
ATOM 1028 O O . LYS A 1 126 ? 12.041 14.179 -16.564 1.00 67.94 126 LYS A O 1
ATOM 1033 N N . SER A 1 127 ? 11.076 13.395 -14.696 1.00 67.38 127 SER A N 1
ATOM 1034 C CA . SER A 1 127 ? 12.256 13.626 -13.855 1.00 67.38 127 SER A CA 1
ATOM 1035 C C . SER A 1 127 ? 13.438 12.775 -14.312 1.00 67.38 127 SER A C 1
ATOM 1037 O O . SER A 1 127 ? 14.526 13.306 -14.487 1.00 67.38 127 SER A O 1
ATOM 1039 N N . ARG A 1 128 ? 13.212 11.491 -14.624 1.00 73.88 128 ARG A N 1
ATOM 1040 C CA . ARG A 1 128 ? 14.254 10.601 -15.159 1.00 73.88 128 ARG A CA 1
ATOM 1041 C C . ARG A 1 128 ? 14.796 11.068 -16.504 1.00 73.88 128 ARG A C 1
ATOM 1043 O O . ARG A 1 128 ? 16.003 11.022 -16.707 1.00 73.88 128 ARG A O 1
ATOM 1050 N N . ALA A 1 129 ? 13.927 11.523 -17.407 1.00 74.19 129 ALA A N 1
ATOM 1051 C CA . ALA A 1 129 ? 14.354 12.068 -18.693 1.00 74.19 129 ALA A CA 1
ATOM 1052 C C . ALA A 1 129 ? 15.224 13.320 -18.503 1.00 74.19 129 ALA A C 1
ATOM 1054 O O . ALA A 1 129 ? 16.288 13.422 -19.107 1.00 74.19 129 ALA A O 1
ATOM 1055 N N . ASN A 1 130 ? 14.817 14.224 -17.609 1.00 76.69 130 ASN A N 1
ATOM 1056 C CA . ASN A 1 130 ? 15.585 15.426 -17.291 1.00 76.69 130 ASN A CA 1
ATOM 1057 C C . ASN A 1 130 ? 16.936 15.093 -16.643 1.00 76.69 130 ASN A C 1
ATOM 1059 O O . ASN A 1 130 ? 17.950 15.669 -17.020 1.00 76.69 130 ASN A O 1
ATOM 1063 N N . GLU A 1 131 ? 16.972 14.151 -15.699 1.00 80.69 131 GLU A N 1
ATOM 1064 C CA . GLU A 1 131 ? 18.219 13.695 -15.078 1.00 80.69 131 GLU A CA 1
ATOM 1065 C C . GLU A 1 131 ? 19.152 13.013 -16.079 1.00 80.69 131 GLU A C 1
ATOM 1067 O O . GLU A 1 131 ? 20.358 13.237 -16.035 1.00 80.69 131 GLU A O 1
ATOM 1072 N N . SER A 1 132 ? 18.615 12.172 -16.968 1.00 81.62 132 SER A N 1
ATOM 1073 C CA . SER A 1 132 ? 19.399 11.533 -18.029 1.00 81.62 132 SER A CA 1
ATOM 1074 C C . SER A 1 132 ? 20.004 12.588 -18.945 1.00 81.62 132 SER A C 1
ATOM 1076 O O . SER A 1 132 ? 21.203 12.574 -19.180 1.00 81.62 132 SER A O 1
ATOM 1078 N N . HIS A 1 133 ? 19.198 13.556 -19.380 1.00 82.06 133 HIS A N 1
ATOM 1079 C CA . HIS A 1 133 ? 19.670 14.646 -20.221 1.00 82.06 133 HIS A CA 1
ATOM 1080 C C . HIS A 1 133 ? 20.749 15.491 -19.523 1.00 82.06 133 HIS A C 1
ATOM 1082 O O . HIS A 1 133 ? 21.771 15.809 -20.124 1.00 82.06 133 HIS A O 1
ATOM 1088 N N . ALA A 1 134 ? 20.580 15.800 -18.234 1.00 83.31 134 ALA A N 1
ATOM 1089 C CA . ALA A 1 134 ? 21.599 16.504 -17.457 1.00 83.31 134 ALA A CA 1
ATOM 1090 C C . ALA A 1 134 ? 22.905 15.695 -17.340 1.00 83.31 134 ALA A C 1
ATOM 1092 O O . ALA A 1 134 ? 23.989 16.256 -17.491 1.00 83.31 134 ALA A O 1
ATOM 1093 N N . ARG A 1 135 ? 22.817 14.375 -17.116 1.00 85.31 135 ARG A N 1
ATOM 1094 C CA . ARG A 1 135 ? 23.986 13.477 -17.106 1.00 85.31 135 ARG A CA 1
ATOM 1095 C C . ARG A 1 135 ? 24.692 13.450 -18.462 1.00 85.31 135 ARG A C 1
ATOM 1097 O O . ARG A 1 135 ? 25.921 13.508 -18.488 1.00 85.31 135 ARG A O 1
ATOM 1104 N N . ASP A 1 136 ? 23.946 13.413 -19.561 1.00 86.56 136 ASP A N 1
ATOM 1105 C CA . ASP A 1 136 ? 24.514 13.437 -20.912 1.00 86.56 136 ASP A CA 1
ATOM 1106 C C . ASP A 1 136 ? 25.285 14.739 -21.168 1.00 86.56 136 ASP A C 1
ATOM 1108 O O . ASP A 1 136 ? 26.432 14.688 -21.608 1.00 86.56 136 ASP A O 1
ATOM 1112 N N . LEU A 1 137 ? 24.709 15.899 -20.817 1.00 85.44 137 LEU A N 1
ATOM 1113 C CA . LEU A 1 137 ? 25.371 17.203 -20.964 1.00 85.44 137 LEU A CA 1
ATOM 1114 C C . LEU A 1 137 ? 26.671 17.281 -20.152 1.00 85.44 137 LEU A C 1
ATOM 1116 O O . LEU A 1 137 ? 27.703 17.717 -20.664 1.00 85.44 137 LEU A O 1
ATOM 1120 N N . LEU A 1 138 ? 26.652 16.808 -18.903 1.00 85.88 138 LEU A N 1
ATOM 1121 C CA . LEU A 1 138 ? 27.853 16.759 -18.065 1.00 85.88 138 LEU A CA 1
ATOM 1122 C C . LEU A 1 138 ? 28.913 15.816 -18.646 1.00 85.88 138 LEU A C 1
ATOM 1124 O O . LEU A 1 138 ? 30.101 16.134 -18.630 1.00 85.88 138 LEU A O 1
ATOM 1128 N N . THR A 1 139 ? 28.493 14.683 -19.209 1.00 86.38 139 THR A N 1
ATOM 1129 C CA . THR A 1 139 ? 29.399 13.710 -19.837 1.00 86.38 139 THR A CA 1
ATOM 1130 C C . THR A 1 139 ? 29.999 14.249 -21.137 1.00 86.38 139 THR A C 1
ATOM 1132 O O . THR A 1 139 ? 31.166 13.990 -21.423 1.00 86.38 139 THR A O 1
ATOM 1135 N N . MET A 1 140 ? 29.257 15.052 -21.903 1.00 80.81 140 MET A N 1
ATOM 1136 C CA . MET A 1 140 ? 29.793 15.746 -23.078 1.00 80.81 140 MET A CA 1
ATOM 1137 C C . MET A 1 140 ? 30.845 16.795 -22.703 1.00 80.81 140 MET A C 1
ATOM 1139 O O . MET A 1 140 ? 31.809 16.992 -23.440 1.00 80.81 140 MET A O 1
ATOM 1143 N N . GLN A 1 141 ? 30.684 17.458 -21.558 1.00 82.62 141 GLN A N 1
ATOM 1144 C CA . GLN A 1 141 ? 31.571 18.545 -21.149 1.00 82.62 141 GLN A CA 1
ATOM 1145 C C . GLN A 1 141 ? 32.817 18.067 -20.389 1.00 82.62 141 GLN A C 1
ATOM 1147 O O . GLN A 1 141 ? 33.886 18.651 -20.553 1.00 82.62 141 GLN A O 1
ATOM 1152 N N . LEU A 1 142 ? 32.688 17.019 -19.569 1.00 83.81 142 LEU A N 1
ATOM 1153 C CA . LEU A 1 142 ? 33.719 16.586 -18.613 1.00 83.81 142 LEU A CA 1
ATOM 1154 C C . LEU A 1 142 ? 34.053 15.086 -18.691 1.00 83.81 142 LEU A C 1
ATOM 1156 O O . LEU A 1 142 ? 34.906 14.605 -17.948 1.00 83.81 142 LEU A O 1
ATOM 1160 N N . GLY A 1 143 ? 33.371 14.324 -19.547 1.00 80.19 143 GLY A N 1
ATOM 1161 C CA . GLY A 1 143 ? 33.577 12.884 -19.671 1.00 80.19 143 GLY A CA 1
ATOM 1162 C C . GLY A 1 143 ? 34.870 12.511 -20.397 1.00 80.19 143 GLY A C 1
ATOM 1163 O O . GLY A 1 143 ? 35.465 13.300 -21.132 1.00 80.19 143 GLY A O 1
ATOM 1164 N N . LEU A 1 144 ? 35.280 11.253 -20.224 1.00 88.38 144 LEU A N 1
ATOM 1165 C CA . LEU A 1 144 ? 36.398 10.659 -20.960 1.00 88.38 144 LEU A CA 1
ATOM 1166 C C . LEU A 1 144 ? 36.174 10.790 -22.481 1.00 88.38 144 LEU A C 1
ATOM 1168 O O . LEU A 1 144 ? 35.048 10.557 -22.937 1.00 88.38 144 LEU A O 1
ATOM 1172 N N . PRO A 1 145 ? 37.218 11.071 -23.289 1.00 83.88 145 PRO A N 1
ATOM 1173 C CA . PRO A 1 145 ? 37.070 11.360 -24.720 1.00 83.88 145 PRO A CA 1
ATOM 1174 C C . PRO A 1 145 ? 36.267 10.311 -25.506 1.00 83.88 145 PRO A C 1
ATOM 1176 O O . PRO A 1 145 ? 35.442 10.663 -26.346 1.00 83.88 145 PRO A O 1
ATOM 1179 N N . ALA A 1 146 ? 36.445 9.022 -25.197 1.00 81.69 146 ALA A N 1
ATOM 1180 C CA . ALA A 1 146 ? 35.719 7.931 -25.852 1.00 81.69 146 ALA A CA 1
ATOM 1181 C C . ALA A 1 146 ? 34.213 7.910 -25.513 1.00 81.69 146 ALA A C 1
ATOM 1183 O O . ALA A 1 146 ? 33.376 7.637 -26.376 1.00 81.69 146 ALA A O 1
ATOM 1184 N N . VAL A 1 147 ? 33.855 8.234 -24.267 1.00 83.75 147 VAL A N 1
ATOM 1185 C CA . VAL A 1 147 ? 32.457 8.282 -23.807 1.00 83.75 147 VAL A CA 1
ATOM 1186 C C . VAL A 1 147 ? 31.769 9.528 -24.363 1.00 83.75 147 VAL A C 1
ATOM 1188 O O . VAL A 1 147 ? 30.666 9.437 -24.901 1.00 83.75 147 VAL A O 1
ATOM 1191 N N . ARG A 1 148 ? 32.465 10.669 -24.338 1.00 81.56 148 ARG A N 1
ATOM 1192 C CA . ARG A 1 148 ? 32.018 11.925 -24.946 1.00 81.56 148 ARG A CA 1
ATOM 1193 C C . ARG A 1 148 ? 31.697 11.758 -26.432 1.00 81.56 148 ARG A C 1
ATOM 1195 O O . ARG A 1 148 ? 30.584 12.068 -26.847 1.00 81.56 148 ARG A O 1
ATOM 1202 N N . ALA A 1 149 ? 32.632 11.208 -27.212 1.00 81.06 149 ALA A N 1
ATOM 1203 C CA . ALA A 1 149 ? 32.439 10.999 -28.648 1.00 81.06 149 ALA A CA 1
ATOM 1204 C C . ALA A 1 149 ? 31.255 10.063 -28.953 1.00 81.06 149 ALA A C 1
ATOM 1206 O O . ALA A 1 149 ? 30.594 10.203 -29.982 1.00 81.06 149 ALA A O 1
ATOM 1207 N N . THR A 1 150 ? 30.966 9.115 -28.057 1.00 84.69 150 THR A N 1
ATOM 1208 C CA . THR A 1 150 ? 29.824 8.202 -28.190 1.00 84.69 150 THR A CA 1
ATOM 1209 C C . THR A 1 150 ? 28.497 8.934 -27.987 1.00 84.69 150 THR A C 1
ATOM 1211 O O . THR A 1 150 ? 27.599 8.800 -28.820 1.00 84.69 150 THR A O 1
ATOM 1214 N N . ILE A 1 151 ? 28.381 9.751 -26.935 1.00 80.25 151 ILE A N 1
ATOM 1215 C CA . ILE A 1 151 ? 27.165 10.532 -26.661 1.00 80.25 151 ILE A CA 1
ATOM 1216 C C . ILE A 1 151 ? 26.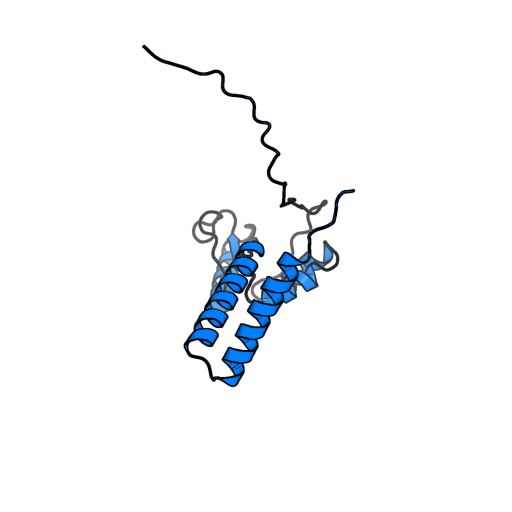952 11.614 -27.731 1.00 80.25 151 ILE A C 1
ATOM 1218 O O . ILE A 1 151 ? 25.851 11.741 -28.263 1.00 80.25 151 ILE A O 1
ATOM 1222 N N . GLU A 1 152 ? 28.000 12.335 -28.139 1.00 79.94 152 GLU A N 1
ATOM 1223 C CA . GLU A 1 152 ? 27.917 13.343 -29.209 1.00 79.94 152 GLU A CA 1
ATOM 1224 C C . GLU A 1 152 ? 27.409 12.744 -30.530 1.00 79.94 152 GLU A C 1
ATOM 1226 O O . GLU A 1 152 ? 26.534 13.316 -31.183 1.00 79.94 152 GLU A O 1
ATOM 1231 N N . ARG A 1 153 ? 27.890 11.551 -30.906 1.00 81.94 153 ARG A N 1
ATOM 1232 C CA . ARG A 1 153 ? 27.399 10.833 -32.094 1.00 81.94 153 ARG A CA 1
ATOM 1233 C C . ARG A 1 153 ? 25.925 10.450 -31.983 1.00 81.94 153 ARG A C 1
ATOM 1235 O O . ARG A 1 153 ? 25.218 10.534 -32.985 1.00 81.94 153 ARG A O 1
ATOM 1242 N N . GLN A 1 154 ? 25.457 10.048 -30.801 1.00 80.50 154 GLN A N 1
ATOM 1243 C CA . GLN A 1 154 ? 24.042 9.736 -30.570 1.00 80.50 154 GLN A CA 1
ATOM 1244 C C . GLN A 1 154 ? 23.146 10.979 -30.695 1.00 80.50 154 GLN A C 1
ATOM 1246 O O . GLN A 1 154 ? 22.079 10.902 -31.302 1.00 80.50 154 GLN A O 1
ATOM 1251 N N . TYR A 1 155 ? 23.581 12.139 -30.194 1.00 74.94 155 TYR A N 1
ATOM 1252 C CA . TYR A 1 155 ? 22.834 13.393 -30.365 1.00 74.94 155 TYR A CA 1
ATOM 1253 C C . TYR A 1 155 ? 22.815 13.857 -31.827 1.00 74.94 155 TYR A C 1
ATOM 1255 O O . TYR A 1 155 ? 21.775 14.287 -32.331 1.00 74.94 155 TYR A O 1
ATOM 1263 N N . LEU A 1 156 ? 23.936 13.731 -32.543 1.00 73.75 156 LEU A N 1
ATOM 1264 C CA . LEU A 1 156 ? 24.000 14.073 -33.964 1.00 73.75 156 LEU A CA 1
ATOM 1265 C C . LEU A 1 156 ? 23.104 13.160 -34.810 1.00 73.75 156 LEU A C 1
ATOM 1267 O O . LEU A 1 156 ? 22.347 13.663 -35.639 1.00 73.75 156 LEU A O 1
ATOM 1271 N N . SER A 1 157 ? 23.124 11.842 -34.588 1.00 65.06 157 SER A N 1
ATOM 1272 C CA . SER A 1 157 ? 22.270 10.910 -35.336 1.00 65.06 157 SER A CA 1
ATOM 1273 C C . SER A 1 157 ? 20.776 11.151 -35.084 1.00 65.06 157 SER A C 1
ATOM 1275 O O . SER A 1 157 ? 19.987 11.099 -36.030 1.00 65.06 157 SER A O 1
ATOM 1277 N N . ALA A 1 158 ? 20.385 11.517 -33.858 1.00 60.59 158 ALA A N 1
ATOM 1278 C CA . ALA A 1 158 ? 19.014 11.916 -33.537 1.00 60.59 158 ALA A CA 1
ATOM 1279 C C . ALA A 1 158 ? 18.580 13.195 -34.286 1.00 60.59 158 ALA A C 1
ATOM 1281 O O . ALA A 1 158 ? 17.478 13.248 -34.837 1.00 60.59 158 ALA A O 1
ATOM 1282 N N . CYS A 1 159 ? 19.453 14.204 -34.380 1.00 50.31 159 CYS A N 1
ATOM 1283 C CA . CYS A 1 159 ? 19.190 15.439 -35.131 1.00 50.31 159 CYS A CA 1
ATOM 1284 C C . CYS A 1 159 ? 19.066 15.212 -36.649 1.00 50.31 159 CYS A C 1
ATOM 1286 O O . CYS A 1 159 ? 18.271 15.885 -37.311 1.00 50.31 159 CYS A O 1
ATOM 1288 N N . TYR A 1 160 ? 19.814 14.257 -37.208 1.00 47.66 160 TYR A N 1
ATOM 1289 C CA . TYR A 1 160 ? 19.688 13.876 -38.619 1.00 47.66 160 TYR A CA 1
ATOM 1290 C C . TYR A 1 160 ? 18.373 13.134 -38.909 1.00 47.66 160 TYR A C 1
ATOM 1292 O O . TYR A 1 160 ? 17.760 13.373 -39.949 1.00 47.66 160 TYR A O 1
ATOM 1300 N N . TYR A 1 161 ? 17.884 12.309 -37.978 1.00 39.88 161 TYR A N 1
ATOM 1301 C CA . TYR A 1 161 ? 16.641 11.547 -38.158 1.00 39.88 161 TYR A CA 1
ATOM 1302 C C . TYR A 1 161 ? 15.378 12.430 -38.164 1.00 39.88 161 TYR A C 1
ATOM 1304 O O . TYR A 1 161 ? 14.452 12.180 -38.932 1.00 39.88 161 TYR A O 1
ATOM 1312 N N . VAL A 1 162 ? 15.338 13.507 -37.367 1.00 47.72 162 VAL A N 1
ATOM 1313 C CA . VAL A 1 162 ? 14.196 14.450 -37.343 1.00 47.72 162 VAL A CA 1
ATOM 1314 C C . VAL A 1 162 ? 14.080 15.246 -38.652 1.00 47.72 162 VAL A C 1
ATOM 1316 O O . VAL A 1 162 ? 12.971 15.547 -39.089 1.00 47.72 162 VAL A O 1
ATOM 1319 N N . ARG A 1 163 ? 15.205 15.538 -39.321 1.00 47.81 163 ARG A N 1
ATOM 1320 C CA . ARG A 1 163 ? 15.232 16.255 -40.611 1.00 47.81 163 ARG A CA 1
ATOM 1321 C C . ARG A 1 163 ? 14.802 15.407 -41.813 1.00 47.81 163 ARG A C 1
ATOM 1323 O O . ARG A 1 163 ? 14.450 15.980 -42.838 1.00 47.81 163 ARG A O 1
ATOM 1330 N N . ALA A 1 164 ? 14.804 14.078 -41.702 1.00 47.19 164 ALA A N 1
ATOM 1331 C CA . ALA A 1 164 ? 14.441 13.178 -42.801 1.00 47.19 164 ALA A CA 1
ATOM 1332 C C . ALA A 1 164 ? 12.919 12.982 -42.979 1.00 47.19 164 ALA A C 1
ATOM 1334 O O . ALA A 1 164 ? 12.490 12.441 -43.995 1.00 47.19 164 ALA A O 1
ATOM 1335 N N . ASN A 1 165 ? 12.086 13.459 -42.045 1.00 47.00 165 ASN A N 1
ATOM 1336 C CA . ASN A 1 165 ? 10.623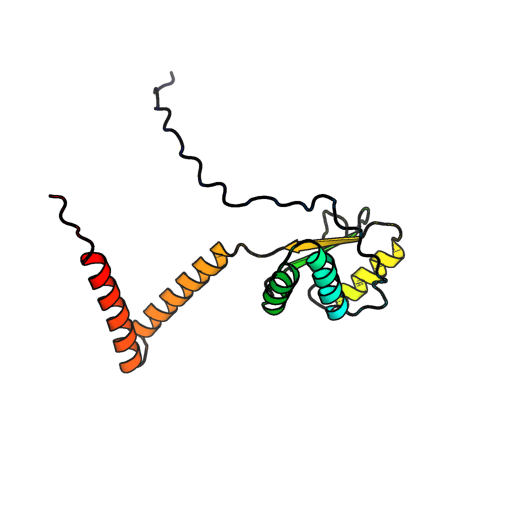 13.385 -42.145 1.00 47.00 165 ASN A CA 1
ATOM 1337 C C . ASN A 1 165 ? 10.025 14.578 -42.918 1.00 47.00 165 ASN A C 1
ATOM 1339 O O . ASN A 1 165 ? 9.183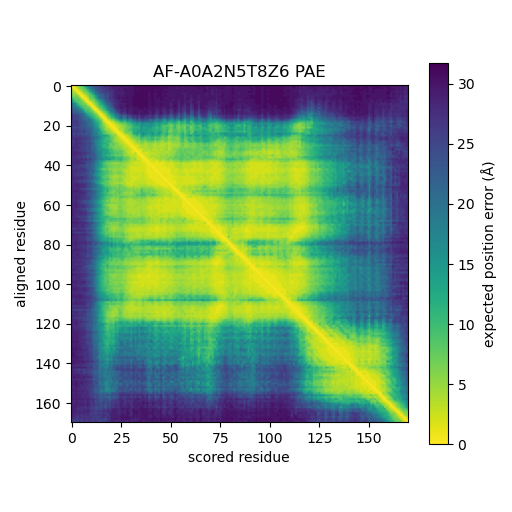 15.307 -42.397 1.00 47.00 165 ASN A O 1
ATOM 1343 N N . LEU A 1 166 ? 10.449 14.779 -44.169 1.00 41.69 166 LEU A N 1
ATOM 1344 C CA . LEU A 1 166 ? 9.738 15.627 -45.131 1.00 41.69 166 LEU A CA 1
ATOM 1345 C C . LEU A 1 166 ? 9.126 14.730 -46.210 1.00 41.69 166 LEU A C 1
ATOM 1347 O O . LEU A 1 166 ? 9.748 14.422 -47.224 1.00 41.69 166 LEU A O 1
ATOM 1351 N N . THR A 1 167 ? 7.889 14.293 -45.985 1.00 43.12 167 THR A N 1
ATOM 1352 C CA . THR A 1 167 ? 7.054 13.713 -47.041 1.00 43.12 167 THR A CA 1
ATOM 1353 C C . THR A 1 167 ? 6.721 14.792 -48.068 1.00 43.12 167 THR A C 1
ATOM 1355 O O . THR A 1 167 ? 6.085 15.790 -47.726 1.00 43.12 167 THR A O 1
ATOM 1358 N N . LYS A 1 168 ? 7.114 14.573 -49.332 1.00 37.62 168 LYS A N 1
ATOM 1359 C CA . LYS A 1 168 ? 6.513 15.251 -50.489 1.00 37.62 168 LYS A CA 1
ATOM 1360 C C . LYS A 1 168 ? 4.999 15.042 -50.426 1.00 37.62 168 LYS A C 1
ATOM 1362 O O . LYS A 1 168 ? 4.539 13.905 -50.505 1.00 37.62 168 LYS A O 1
ATOM 1367 N N . VAL A 1 169 ? 4.247 16.127 -50.293 1.00 43.31 169 VAL A N 1
ATOM 1368 C CA . VAL A 1 169 ? 2.857 16.169 -50.751 1.00 43.31 169 VAL A CA 1
ATOM 1369 C C . VAL A 1 169 ? 2.927 16.601 -52.216 1.00 43.31 169 VAL A C 1
ATOM 1371 O O . VAL A 1 169 ? 3.651 17.545 -52.527 1.00 43.31 169 VAL A O 1
ATOM 1374 N N . THR A 1 170 ? 2.284 15.797 -53.062 1.00 51.41 170 THR A N 1
ATOM 1375 C CA . THR A 1 170 ? 2.211 15.823 -54.537 1.00 51.41 170 THR A CA 1
ATOM 1376 C C . THR A 1 170 ? 2.209 17.201 -55.175 1.00 51.41 170 THR A C 1
ATOM 1378 O O . THR A 1 170 ? 1.427 18.055 -54.704 1.00 51.41 170 THR A O 1
#

pLDDT: mean 75.17, std 17.53, range [27.06, 91.81]

Organism: NCBI:txid200324

Sequence (170 aa):
MVNNDQSSKRSQTAATKLWTRKTAKPPPPPWRKNLMKCDWNQFQTGVMHHLGTTLNYLEAFLTKHNKGNQIHWIAMISGNTAYGIKKAVEINNQQEFENFAHKALRVYPSKVIIRFQMDNPRKIVKSRANESHARDLLTMQLGLPAVRATIERQYLSACYYVRANLTKVT

Nearest PDB structures (foldseek):
  8yn1-assembly1_C  TM=2.803E-01  e=3.262E+00  Arabidopsis thaliana
  1rbl-assembly1_M  TM=3.557E-01  e=8.075E+00  Synechococcus elongatus PCC 6301

Solvent-accessible surface area (backbone atoms only — not comparable to full-atom values): 10493 Å² total; per-residue (Å²): 136,83,89,80,76,93,71,78,89,71,79,73,74,72,78,73,85,84,74,79,91,81,73,70,84,72,68,77,76,80,85,88,73,68,58,89,81,47,52,53,69,54,44,53,52,50,51,39,50,62,55,21,78,78,38,89,66,44,28,63,50,48,53,55,37,48,76,65,70,48,54,45,43,33,37,27,31,54,94,37,93,74,32,11,84,94,41,53,41,75,50,87,51,56,68,54,41,52,56,49,37,56,50,50,62,76,50,58,91,47,53,76,46,78,44,85,42,64,73,62,66,68,58,54,52,50,52,51,50,52,52,50,51,52,52,50,54,50,32,60,74,72,42,59,70,73,60,19,56,51,54,52,50,52,54,51,53,54,58,54,56,68,69,67,76,68,80,84,76,131

Mean predicted aligned error: 14.64 Å

Radius of gyration: 25.94 Å; Cα contacts (8 Å, |Δi|>4): 118; chains: 1; bounding box: 56×66×76 Å

Secondary structure (DSSP, 8-state):
------------------------SSPPPP----GGG--HHHHHHHHHHHHHTTSTTHHHHHHHHHHTT-EEEEEEETT-SSSSGGG-EE--SHHHHHHHHHHHHHTTTSPEEEEEEE--HHHHHHHHHHHHHHHHHHHHHHS-HHHHHHHHHHHHHHHHHHHT--PPP-